Protein AF-A0A2E2DY84-F1 (afdb_monomer_lite)

Foldseek 3Di:
DDDADFPDPCLVVVLVVLCVPPVVCVVQVKDFDDD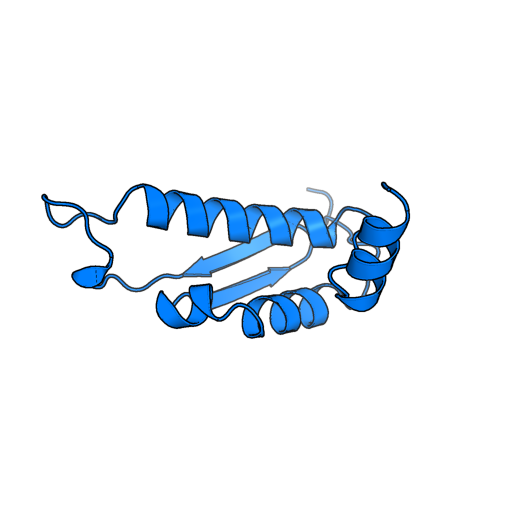DQLFTDIDGDDDQVQPDPVSHGDVVVVVVVVVSRVVSSCCRHDPPPDPDPVVVVVVVVVPD

pLDDT: mean 85.65, std 15.66, range [47.06, 98.56]

Radius of gyration: 15.71 Å; chains: 1; bounding box: 43×28×43 Å

Secondary structure (DSSP, 8-state):
-PPPPPS-TTHHHHHHHHHHT-HHHHHHT-EEEEEETTEEEEE----GGGB-TTSSBPHHHHHHHHHHHHHHHHHHHSTT----HHHHHHHHHS--

Sequence (96 aa):
MSEFQVHNPDFESRTRDSFARQGFMATLGAQLTAVSPGHVEMRLPYRPELSQQHGYFHGGVIGTMADNAGGYCTLMIVDGMSDDKAALEKERLTET

Structure (mmCIF, N/CA/C/O backbone):
data_AF-A0A2E2DY84-F1
#
_entry.id   AF-A0A2E2DY84-F1
#
loop_
_atom_site.group_PDB
_atom_site.id
_atom_site.type_symbol
_atom_site.label_atom_id
_atom_site.label_alt_id
_atom_site.label_comp_id
_atom_site.label_asym_id
_atom_site.label_entity_id
_atom_site.label_seq_id
_atom_site.pdbx_PDB_ins_code
_atom_site.Cartn_x
_atom_site.Cartn_y
_atom_site.Cartn_z
_atom_site.occupancy
_atom_site.B_iso_or_equiv
_atom_site.auth_seq_id
_atom_site.auth_comp_id
_atom_site.auth_asym_id
_atom_site.auth_atom_id
_atom_site.pdbx_PDB_model_num
ATOM 1 N N . MET A 1 1 ? -0.571 17.997 -21.513 1.00 48.91 1 MET A N 1
ATOM 2 C CA . MET A 1 1 ? 0.403 17.510 -20.514 1.00 48.91 1 MET A CA 1
ATOM 3 C C . MET A 1 1 ? 1.129 16.341 -21.156 1.00 48.91 1 MET A C 1
ATOM 5 O O . MET A 1 1 ? 0.451 15.547 -21.792 1.00 48.91 1 MET A O 1
ATOM 9 N N . SER A 1 2 ? 2.463 16.304 -21.102 1.00 59.97 2 SER A N 1
ATOM 10 C CA . SER A 1 2 ? 3.249 15.173 -21.621 1.00 59.97 2 SER A CA 1
ATOM 11 C C . SER A 1 2 ? 2.892 13.908 -20.848 1.00 59.97 2 SER A C 1
ATOM 13 O O . SER A 1 2 ? 2.754 13.973 -19.628 1.00 59.97 2 SER A O 1
ATOM 15 N N . GLU A 1 3 ? 2.758 12.781 -21.539 1.00 67.50 3 GLU A N 1
ATOM 16 C CA . GLU A 1 3 ? 2.654 11.472 -20.899 1.00 67.50 3 GLU A CA 1
ATOM 17 C C . GLU A 1 3 ? 3.990 11.158 -20.210 1.00 67.50 3 GLU A C 1
ATOM 19 O O . GLU A 1 3 ? 5.059 11.419 -20.769 1.00 67.50 3 GLU A O 1
ATOM 24 N N . PHE A 1 4 ? 3.937 10.696 -18.962 1.00 72.56 4 PHE A N 1
ATOM 25 C CA . PHE A 1 4 ? 5.127 10.322 -18.207 1.00 72.56 4 PHE A CA 1
ATOM 26 C C . PHE A 1 4 ? 5.583 8.932 -18.669 1.00 72.56 4 PHE A C 1
ATOM 28 O O . PHE A 1 4 ? 4.817 7.976 -18.569 1.00 72.56 4 PHE A O 1
ATOM 35 N N . GLN A 1 5 ? 6.803 8.812 -19.199 1.00 69.19 5 GLN A N 1
ATOM 36 C CA . GLN A 1 5 ? 7.339 7.543 -19.699 1.00 69.19 5 GLN A CA 1
ATOM 37 C C . GLN A 1 5 ? 8.308 6.923 -18.693 1.00 69.19 5 GLN A C 1
ATOM 39 O O . GLN A 1 5 ? 9.330 7.512 -18.355 1.00 69.19 5 GLN A O 1
ATOM 44 N N . VAL A 1 6 ? 7.987 5.708 -18.253 1.00 76.12 6 VAL A N 1
ATOM 45 C CA . VAL A 1 6 ? 8.867 4.849 -17.455 1.00 76.12 6 VAL A CA 1
ATOM 46 C C . VAL A 1 6 ? 9.691 3.973 -18.403 1.00 76.12 6 VAL A C 1
ATOM 48 O O . VAL A 1 6 ? 9.147 3.424 -19.359 1.00 76.12 6 VAL A O 1
ATOM 51 N N . HIS A 1 7 ? 10.999 3.847 -18.164 1.00 72.44 7 HIS A N 1
ATOM 52 C CA . HIS A 1 7 ? 11.908 3.084 -19.034 1.00 72.44 7 HIS A CA 1
ATOM 53 C C . HIS A 1 7 ? 11.805 1.566 -18.868 1.00 72.44 7 HIS A C 1
ATOM 55 O O . HIS A 1 7 ? 12.091 0.826 -19.808 1.00 72.44 7 HIS A O 1
ATOM 61 N N . ASN A 1 8 ? 11.361 1.091 -17.705 1.00 77.50 8 ASN A N 1
ATOM 62 C CA . ASN A 1 8 ? 11.163 -0.329 -17.459 1.00 77.50 8 ASN A CA 1
ATOM 63 C C . ASN A 1 8 ? 9.748 -0.769 -17.889 1.00 77.50 8 ASN A C 1
ATOM 65 O O . ASN A 1 8 ? 8.793 -0.398 -17.207 1.00 77.50 8 ASN A O 1
ATOM 69 N N . PRO A 1 9 ? 9.579 -1.589 -18.944 1.00 81.69 9 PRO A N 1
ATOM 70 C CA . PRO A 1 9 ? 8.257 -2.044 -19.384 1.00 81.69 9 PRO A CA 1
ATOM 71 C C . PRO A 1 9 ? 7.547 -2.937 -18.353 1.00 81.69 9 PRO A C 1
ATOM 73 O O . PRO A 1 9 ? 6.319 -2.975 -18.329 1.00 81.69 9 PRO A O 1
ATOM 76 N N . ASP A 1 10 ? 8.294 -3.591 -17.460 1.00 87.62 10 ASP A N 1
ATOM 77 C CA . ASP A 1 10 ? 7.764 -4.516 -16.450 1.00 87.62 10 ASP A CA 1
ATOM 78 C C . ASP A 1 10 ? 7.459 -3.826 -15.108 1.00 87.62 10 ASP A C 1
ATOM 80 O O . ASP A 1 10 ? 7.250 -4.499 -14.092 1.00 87.62 10 ASP A O 1
ATOM 84 N N . PHE A 1 11 ? 7.460 -2.485 -15.066 1.00 87.56 11 PHE A N 1
ATOM 85 C CA . PHE A 1 11 ? 7.297 -1.712 -13.829 1.00 87.56 11 PHE A CA 1
ATOM 86 C C . PHE A 1 11 ? 6.050 -2.130 -13.038 1.00 87.56 11 PHE A C 1
ATOM 88 O O . PHE A 1 11 ? 6.123 -2.289 -11.821 1.00 87.56 11 PHE A O 1
ATOM 95 N N . GLU A 1 12 ? 4.926 -2.369 -13.721 1.00 91.88 12 GLU A N 1
ATOM 96 C CA . GLU A 1 12 ? 3.674 -2.720 -13.058 1.00 91.88 12 GLU A CA 1
ATOM 97 C C . GLU A 1 12 ? 3.766 -4.075 -12.350 1.00 91.88 12 GLU A C 1
ATOM 99 O O . GLU A 1 12 ? 3.466 -4.157 -11.156 1.00 91.88 12 GLU A O 1
ATOM 104 N N . SER A 1 13 ? 4.207 -5.125 -13.055 1.00 91.81 13 SER A N 1
ATOM 105 C CA . SER A 1 13 ? 4.335 -6.464 -12.463 1.00 91.81 13 SER A CA 1
ATOM 106 C C . SER A 1 13 ? 5.307 -6.438 -11.293 1.00 91.81 13 SER A C 1
ATOM 108 O O . SER A 1 13 ? 4.973 -6.904 -10.208 1.00 91.81 13 SER A O 1
ATOM 110 N N . ARG A 1 14 ? 6.473 -5.802 -11.467 1.00 89.31 14 ARG A N 1
ATOM 111 C CA . ARG A 1 14 ? 7.488 -5.714 -10.409 1.00 89.31 14 ARG A CA 1
ATOM 112 C C . ARG A 1 14 ? 6.966 -5.009 -9.162 1.00 89.31 14 ARG A C 1
ATOM 114 O O . ARG A 1 14 ? 7.156 -5.515 -8.056 1.00 89.31 14 ARG A O 1
ATOM 121 N N . THR A 1 15 ? 6.273 -3.881 -9.315 1.00 91.88 15 THR A N 1
ATOM 122 C CA . THR A 1 15 ? 5.656 -3.174 -8.184 1.00 91.88 15 THR A CA 1
ATOM 123 C C . THR A 1 15 ? 4.628 -4.051 -7.473 1.00 91.88 15 THR A C 1
ATOM 125 O O . THR A 1 15 ? 4.651 -4.141 -6.244 1.00 91.88 15 THR A O 1
ATOM 128 N N . ARG A 1 16 ? 3.753 -4.734 -8.221 1.00 95.06 16 ARG A N 1
ATOM 129 C CA . ARG A 1 16 ? 2.729 -5.619 -7.644 1.00 95.06 16 ARG A CA 1
ATOM 130 C C . ARG A 1 16 ? 3.345 -6.808 -6.909 1.00 95.06 16 ARG A C 1
ATOM 132 O O . ARG A 1 16 ? 2.950 -7.086 -5.777 1.00 95.06 16 ARG A O 1
ATOM 139 N N . ASP A 1 17 ? 4.340 -7.454 -7.506 1.00 93.50 17 ASP A N 1
ATOM 140 C CA . ASP A 1 17 ? 5.048 -8.587 -6.909 1.00 93.50 17 ASP A CA 1
ATOM 141 C C . ASP A 1 17 ? 5.802 -8.164 -5.649 1.00 93.50 17 ASP A C 1
ATOM 143 O O . ASP A 1 17 ? 5.785 -8.864 -4.637 1.00 93.50 17 ASP A O 1
ATOM 147 N N . SER A 1 18 ? 6.439 -6.995 -5.679 1.00 92.38 18 SER A N 1
ATOM 148 C CA . SER A 1 18 ? 7.117 -6.421 -4.520 1.00 92.38 18 SER A CA 1
ATOM 149 C C . SER A 1 18 ? 6.148 -6.123 -3.380 1.00 92.38 18 SER A C 1
ATOM 151 O O . SER A 1 18 ? 6.402 -6.540 -2.247 1.00 92.38 18 SER A O 1
ATOM 153 N N . PHE A 1 19 ? 5.007 -5.494 -3.678 1.00 95.81 19 PHE A N 1
ATOM 154 C CA . PHE A 1 19 ? 3.971 -5.191 -2.687 1.00 95.81 19 PHE A CA 1
ATOM 155 C C . PHE A 1 19 ? 3.423 -6.474 -2.052 1.00 95.81 19 PHE A C 1
ATOM 157 O O . PHE A 1 19 ? 3.313 -6.572 -0.829 1.00 95.81 19 PHE A O 1
ATOM 164 N N . ALA A 1 20 ? 3.167 -7.506 -2.862 1.00 96.00 20 ALA A N 1
ATOM 165 C CA . ALA A 1 20 ? 2.668 -8.797 -2.388 1.00 96.00 20 ALA A CA 1
ATOM 166 C C . ALA A 1 20 ? 3.638 -9.514 -1.426 1.00 96.00 20 ALA A C 1
ATOM 168 O O . ALA A 1 20 ? 3.203 -10.301 -0.584 1.00 96.00 20 ALA A O 1
ATOM 169 N N . ARG A 1 21 ? 4.947 -9.230 -1.500 1.00 95.62 21 ARG A N 1
ATOM 170 C CA . ARG A 1 21 ? 5.957 -9.781 -0.576 1.00 95.62 21 ARG A CA 1
ATOM 171 C C . ARG A 1 21 ? 6.014 -9.051 0.772 1.00 95.62 21 ARG A C 1
ATOM 173 O O . ARG A 1 21 ? 6.662 -9.545 1.699 1.00 95.62 21 ARG A O 1
ATOM 180 N N . GLN A 1 22 ? 5.369 -7.892 0.915 1.00 96.06 22 GLN A N 1
ATOM 181 C CA . GLN A 1 22 ? 5.397 -7.108 2.150 1.00 96.06 22 GLN A CA 1
ATOM 182 C C . GLN A 1 22 ? 4.376 -7.634 3.165 1.00 96.06 22 GLN A C 1
ATOM 184 O O . GLN A 1 22 ? 3.238 -7.171 3.241 1.00 96.06 22 GLN A O 1
ATOM 189 N N . GLY A 1 23 ? 4.811 -8.560 4.027 1.00 97.12 23 GLY A N 1
ATOM 190 C CA . GLY A 1 23 ? 3.961 -9.120 5.087 1.00 97.12 23 GLY A CA 1
ATOM 191 C C . GLY A 1 23 ? 3.329 -8.063 6.004 1.00 97.12 23 GLY A C 1
ATOM 192 O O . GLY A 1 23 ? 2.205 -8.237 6.459 1.00 97.12 23 GLY A O 1
ATOM 193 N N . PHE A 1 24 ? 3.998 -6.926 6.226 1.00 97.62 24 PHE A N 1
ATOM 194 C CA . PHE A 1 24 ? 3.424 -5.827 7.005 1.00 97.62 24 PHE A CA 1
ATOM 195 C C . PHE A 1 24 ? 2.235 -5.150 6.305 1.00 97.62 24 PHE A C 1
ATOM 197 O O . PHE A 1 24 ? 1.231 -4.883 6.962 1.00 97.62 24 PHE A O 1
ATOM 204 N N . MET A 1 25 ? 2.289 -4.938 4.983 1.00 98.06 25 MET A N 1
ATOM 205 C CA . MET A 1 25 ? 1.162 -4.370 4.225 1.00 98.06 25 MET A CA 1
ATOM 206 C C . MET A 1 25 ? -0.054 -5.299 4.272 1.00 98.06 25 MET A C 1
ATOM 208 O O . MET A 1 25 ? -1.177 -4.839 4.488 1.00 98.06 25 MET A O 1
ATOM 212 N N . ALA A 1 26 ? 0.182 -6.612 4.183 1.00 97.62 26 ALA A N 1
ATOM 213 C CA . ALA A 1 26 ? -0.858 -7.617 4.379 1.00 97.62 26 ALA A CA 1
ATOM 214 C C . ALA A 1 26 ? -1.453 -7.566 5.800 1.00 97.62 26 ALA A C 1
ATOM 216 O O . ALA A 1 26 ? -2.674 -7.562 5.947 1.00 97.62 26 ALA A O 1
ATOM 217 N N . THR A 1 27 ? -0.621 -7.443 6.843 1.00 97.94 27 THR A N 1
ATOM 218 C CA . THR A 1 27 ? -1.078 -7.295 8.239 1.00 97.94 27 THR A CA 1
ATOM 219 C C . THR A 1 27 ? -1.941 -6.054 8.441 1.00 97.94 27 THR A C 1
ATOM 221 O O . THR A 1 27 ? -2.935 -6.116 9.169 1.00 97.94 27 THR A O 1
ATOM 224 N N . LEU A 1 28 ? -1.597 -4.932 7.801 1.00 97.81 28 LEU A N 1
ATOM 225 C CA . LEU A 1 28 ? -2.409 -3.715 7.837 1.00 97.81 28 LEU A CA 1
ATOM 226 C C . LEU A 1 28 ? -3.728 -3.883 7.067 1.00 97.81 28 LEU A C 1
ATOM 228 O O . LEU A 1 28 ? -4.726 -3.281 7.461 1.00 97.81 28 LEU A O 1
ATOM 232 N N . GLY A 1 29 ? -3.773 -4.748 6.053 1.00 97.94 29 GLY A N 1
ATOM 233 C CA . GLY A 1 29 ? -4.905 -4.869 5.131 1.00 97.94 29 GLY A CA 1
ATOM 234 C C . GLY A 1 29 ? -4.856 -3.827 4.012 1.00 97.94 29 GLY A C 1
ATOM 235 O O . GLY A 1 29 ? -5.898 -3.442 3.483 1.00 97.94 29 GLY A O 1
ATOM 236 N N . ALA A 1 30 ? -3.656 -3.339 3.684 1.00 98.38 30 ALA A N 1
ATOM 237 C CA . ALA A 1 30 ? -3.442 -2.399 2.595 1.00 98.38 30 ALA A CA 1
ATOM 238 C C . ALA A 1 30 ? -3.649 -3.080 1.232 1.00 98.38 30 ALA A C 1
ATOM 240 O O . ALA A 1 30 ? -3.367 -4.265 1.052 1.00 98.38 30 ALA A O 1
ATOM 241 N N . GLN A 1 31 ? -4.125 -2.312 0.259 1.00 98.19 31 GLN A N 1
ATOM 242 C CA . GLN A 1 31 ? -4.430 -2.767 -1.093 1.00 98.19 31 GLN A CA 1
ATOM 243 C C . GLN A 1 31 ? -3.780 -1.834 -2.107 1.00 98.19 31 GLN A C 1
ATOM 245 O O . GLN A 1 31 ? -3.963 -0.623 -2.023 1.00 98.19 31 GLN A O 1
ATOM 250 N N . LEU A 1 32 ? -3.076 -2.397 -3.086 1.00 97.69 32 LEU A N 1
ATOM 251 C CA . LEU A 1 32 ? -2.530 -1.670 -4.230 1.00 97.69 32 LEU A CA 1
ATOM 252 C C . LEU A 1 32 ? -3.594 -1.582 -5.335 1.00 97.69 32 LEU A C 1
ATOM 254 O O . LEU A 1 32 ? -3.847 -2.565 -6.037 1.00 97.69 32 LEU A O 1
ATOM 258 N N . THR A 1 33 ? -4.250 -0.429 -5.464 1.00 97.88 33 THR A N 1
ATOM 259 C CA . THR A 1 33 ? -5.443 -0.269 -6.314 1.00 97.88 33 THR A CA 1
ATOM 260 C C . THR A 1 33 ? -5.142 0.239 -7.713 1.00 97.88 33 THR A C 1
ATOM 262 O 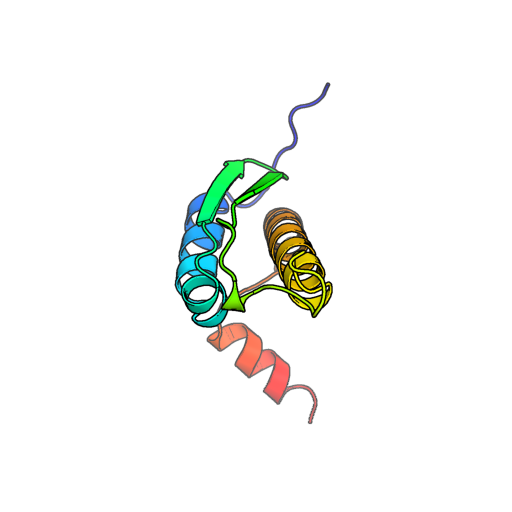O . THR A 1 33 ? -5.851 -0.136 -8.645 1.00 97.88 33 THR A O 1
ATOM 265 N N . ALA A 1 34 ? -4.080 1.022 -7.892 1.00 96.56 34 ALA A N 1
ATOM 266 C CA . ALA A 1 34 ? -3.631 1.454 -9.209 1.00 96.56 34 ALA A CA 1
ATOM 267 C C . ALA A 1 34 ? -2.107 1.494 -9.281 1.00 96.56 34 ALA A C 1
ATOM 269 O O . ALA A 1 34 ? -1.432 1.868 -8.322 1.00 96.56 34 ALA A O 1
ATOM 270 N N . VAL A 1 35 ? -1.591 1.112 -10.444 1.00 94.50 35 VAL A N 1
ATOM 271 C CA . VAL A 1 35 ? -0.192 1.260 -10.828 1.00 94.50 35 VAL A CA 1
ATOM 272 C C . VAL A 1 35 ? -0.187 1.730 -12.273 1.00 94.50 35 VAL A C 1
ATOM 274 O O . VAL A 1 35 ? -0.740 1.065 -13.144 1.00 94.50 35 VAL A O 1
ATOM 277 N N . SER A 1 36 ? 0.403 2.889 -12.521 1.00 91.62 36 SER A N 1
ATOM 278 C CA . SER A 1 36 ? 0.610 3.438 -13.860 1.00 91.62 36 SER A CA 1
ATOM 279 C C . SER A 1 36 ? 1.921 4.230 -13.871 1.00 91.62 36 SER A C 1
ATOM 281 O O . SER A 1 36 ? 2.484 4.471 -12.802 1.00 91.62 36 SER A O 1
ATOM 283 N N . PRO A 1 37 ? 2.449 4.644 -15.034 1.00 88.31 37 PRO A N 1
ATOM 284 C CA . PRO A 1 37 ? 3.732 5.338 -15.087 1.00 88.31 37 PRO A CA 1
ATOM 285 C C . PRO A 1 37 ? 3.784 6.552 -14.143 1.00 88.31 37 PRO A C 1
ATOM 287 O O . PRO A 1 37 ? 3.008 7.495 -14.290 1.00 88.31 37 PRO A O 1
ATOM 290 N N . GLY A 1 38 ? 4.686 6.510 -13.155 1.00 85.88 38 GLY A N 1
ATOM 291 C CA . GLY A 1 38 ? 4.867 7.575 -12.159 1.00 85.88 38 GLY A CA 1
ATOM 292 C C . GLY A 1 38 ? 3.718 7.738 -11.154 1.00 85.88 38 GLY A C 1
ATOM 293 O O . GLY A 1 38 ? 3.646 8.767 -10.482 1.00 85.88 38 GLY A O 1
ATOM 294 N N . HIS A 1 39 ? 2.809 6.764 -11.049 1.00 91.31 39 HIS A N 1
ATOM 295 C CA . HIS A 1 39 ? 1.648 6.841 -10.167 1.00 91.31 39 HIS A CA 1
ATOM 296 C C . HIS A 1 39 ? 1.321 5.500 -9.503 1.00 91.31 39 HIS A C 1
ATOM 298 O O . HIS A 1 39 ? 1.232 4.452 -10.143 1.00 91.31 39 HIS A O 1
ATOM 304 N N . VAL A 1 40 ? 1.078 5.573 -8.197 1.00 94.94 40 VAL A N 1
ATOM 305 C CA . VAL A 1 40 ? 0.667 4.461 -7.345 1.00 94.94 40 VAL A CA 1
ATOM 306 C C . VAL A 1 40 ? -0.504 4.921 -6.488 1.00 94.94 40 VAL A C 1
ATOM 308 O O . VAL A 1 40 ? -0.418 5.952 -5.820 1.00 94.94 40 VAL A O 1
ATOM 311 N N . GLU A 1 41 ? -1.579 4.136 -6.470 1.00 97.12 41 GLU A N 1
ATOM 31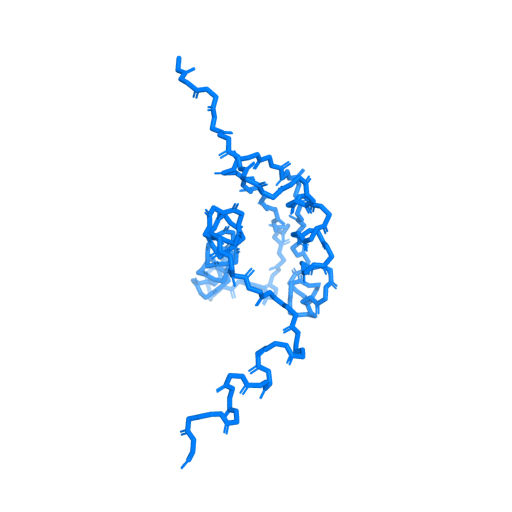2 C CA . GLU A 1 41 ? -2.692 4.313 -5.536 1.00 97.12 41 GLU A CA 1
ATOM 313 C C . GLU A 1 41 ? -2.748 3.123 -4.580 1.00 97.12 41 GLU A C 1
ATOM 315 O O . GLU A 1 41 ? -2.707 1.961 -4.999 1.00 97.12 41 GLU A O 1
ATOM 320 N N . MET A 1 42 ? -2.885 3.420 -3.288 1.00 97.75 42 MET A N 1
ATOM 321 C CA . MET A 1 42 ? -3.153 2.421 -2.264 1.00 97.75 42 MET A CA 1
ATOM 322 C C . MET A 1 42 ? -4.384 2.783 -1.448 1.00 97.75 42 MET A C 1
ATOM 324 O O . MET A 1 42 ? -4.689 3.956 -1.223 1.00 97.75 42 MET A O 1
ATOM 328 N N . ARG A 1 43 ? -5.060 1.755 -0.938 1.00 98.19 43 ARG A N 1
ATOM 329 C CA . ARG A 1 43 ? -6.195 1.890 -0.026 1.00 98.19 43 ARG A CA 1
ATOM 330 C C . ARG A 1 43 ? -5.978 1.072 1.228 1.00 98.19 43 ARG A C 1
ATOM 332 O O . ARG A 1 43 ? -5.469 -0.041 1.173 1.00 98.19 43 ARG A O 1
ATOM 339 N N . LEU A 1 44 ? -6.412 1.621 2.355 1.00 98.38 44 LEU A N 1
ATOM 340 C CA . LEU A 1 44 ? -6.389 0.949 3.645 1.00 98.38 44 LEU A CA 1
ATOM 341 C C . LEU A 1 44 ? -7.761 1.107 4.308 1.00 98.38 44 LEU A C 1
ATOM 343 O O . LEU A 1 44 ? -8.093 2.207 4.759 1.00 98.38 44 LEU A O 1
ATOM 347 N N . PRO A 1 45 ? -8.580 0.043 4.356 1.00 97.50 45 PRO A N 1
ATOM 348 C CA . PRO A 1 45 ? -9.820 0.059 5.116 1.00 97.50 45 PRO A CA 1
ATOM 349 C C . PRO A 1 45 ? -9.545 0.345 6.594 1.00 97.50 45 PRO A C 1
ATOM 351 O O . PRO A 1 45 ? -8.605 -0.194 7.183 1.00 97.50 45 PRO A O 1
ATOM 354 N N . TYR A 1 46 ? -10.376 1.186 7.206 1.00 97.69 46 TYR A N 1
ATOM 355 C CA . TYR A 1 46 ? -10.257 1.479 8.629 1.00 97.69 46 TYR A CA 1
ATOM 356 C C . TYR A 1 46 ? -10.523 0.235 9.477 1.00 97.69 46 TYR A C 1
ATOM 358 O O . TYR A 1 46 ? -11.484 -0.499 9.237 1.00 97.69 46 TYR A O 1
ATOM 366 N N . ARG A 1 47 ? -9.691 0.044 10.505 1.00 98.00 47 ARG A N 1
ATOM 367 C CA . ARG A 1 47 ? -9.896 -0.941 11.566 1.00 98.00 47 ARG A CA 1
ATOM 368 C C . ARG A 1 47 ? -9.482 -0.347 12.919 1.00 98.00 47 ARG A C 1
ATOM 370 O O . ARG A 1 47 ? -8.476 0.369 12.952 1.00 98.00 47 ARG A O 1
ATOM 377 N N . PRO A 1 48 ? -10.201 -0.629 14.022 1.00 97.94 48 PRO A N 1
ATOM 378 C CA . PRO A 1 48 ? -9.890 -0.070 15.340 1.00 97.94 48 PRO A CA 1
ATOM 379 C C . PRO A 1 48 ? -8.452 -0.333 15.811 1.00 97.94 48 PRO A C 1
ATOM 381 O O . PRO A 1 48 ? -7.855 0.519 16.464 1.00 97.94 48 PRO A O 1
ATOM 384 N N . GLU A 1 49 ? -7.859 -1.467 15.434 1.00 98.12 49 GLU A N 1
ATOM 385 C CA . GLU A 1 49 ? -6.490 -1.854 15.806 1.00 98.12 49 GLU A CA 1
ATOM 386 C C . GLU A 1 49 ? -5.418 -0.963 15.160 1.00 98.12 49 GLU A C 1
ATOM 388 O O . GLU A 1 49 ? -4.270 -0.953 15.595 1.00 98.12 49 GLU A O 1
ATOM 393 N N . LEU A 1 50 ? -5.785 -0.208 14.120 1.00 98.44 50 LEU A N 1
ATOM 394 C CA . LEU A 1 50 ? -4.909 0.724 13.407 1.00 98.44 50 LEU A CA 1
ATOM 395 C C . LEU A 1 50 ? -5.066 2.167 13.903 1.00 98.44 50 LEU A C 1
ATOM 397 O O . LEU A 1 50 ? -4.491 3.092 13.318 1.00 98.44 50 LEU A O 1
ATOM 401 N N . SER A 1 51 ? -5.881 2.375 14.938 1.00 98.25 51 SER A N 1
ATOM 402 C CA . SER A 1 51 ? -6.204 3.700 15.446 1.00 98.25 51 SER A CA 1
ATOM 403 C C . SER A 1 51 ? -5.249 4.176 16.544 1.00 98.25 51 SER A C 1
ATOM 405 O O . SER A 1 51 ? -4.559 3.394 17.194 1.00 98.25 51 SER A O 1
ATOM 407 N N . GLN A 1 52 ? -5.195 5.490 16.743 1.00 98.31 52 GLN A N 1
ATOM 408 C CA . GLN A 1 52 ? -4.652 6.107 17.949 1.00 98.31 52 GLN A CA 1
ATOM 409 C C . GLN A 1 52 ? -5.755 6.282 19.011 1.00 98.31 52 GLN A C 1
ATOM 411 O O . GLN A 1 52 ? -6.919 5.959 18.782 1.00 98.31 52 GLN A O 1
ATOM 416 N N . GLN A 1 53 ? -5.414 6.838 20.176 1.00 97.94 53 GLN A N 1
ATOM 417 C CA . GLN A 1 53 ? -6.288 6.905 21.358 1.00 97.94 53 GLN A CA 1
ATOM 418 C C . GLN A 1 53 ? -7.627 7.661 21.194 1.00 97.94 53 GLN A C 1
ATOM 420 O O . GLN A 1 53 ? -8.461 7.623 22.092 1.00 97.94 53 GLN A O 1
ATOM 425 N N . HIS A 1 54 ? -7.839 8.379 20.089 1.00 97.50 54 HIS A N 1
ATOM 426 C CA . HIS A 1 54 ? -9.073 9.112 19.774 1.00 97.50 54 HIS A CA 1
ATOM 427 C C . HIS A 1 54 ? -9.866 8.469 18.623 1.00 97.50 54 HIS A C 1
ATOM 429 O O . HIS A 1 54 ? -10.843 9.051 18.161 1.00 97.50 54 HIS A O 1
ATOM 435 N N . GLY A 1 55 ? -9.468 7.278 18.164 1.00 97.56 55 GLY A N 1
ATOM 436 C CA . GLY A 1 55 ? -10.171 6.524 17.128 1.00 97.56 55 GLY A CA 1
ATOM 437 C C . GLY A 1 55 ? -9.815 6.902 15.686 1.00 97.56 55 GLY A C 1
ATOM 438 O O . GLY A 1 55 ? -10.321 6.262 14.768 1.00 97.56 55 GLY A O 1
ATOM 439 N N . TYR A 1 56 ? -8.925 7.868 15.448 1.00 98.25 56 TYR A N 1
ATOM 440 C CA . TYR A 1 56 ? -8.378 8.143 14.111 1.00 98.25 56 TYR A CA 1
ATOM 441 C C . TYR A 1 56 ? -7.246 7.180 13.779 1.00 98.25 56 TYR A C 1
ATOM 443 O O . TYR A 1 56 ? -6.678 6.586 14.686 1.00 98.25 56 TYR A O 1
ATOM 451 N N . PHE A 1 57 ? -6.857 7.046 12.510 1.00 98.38 57 PHE A N 1
ATOM 452 C CA . PHE A 1 57 ? -5.645 6.295 12.168 1.00 98.38 57 PHE A CA 1
ATOM 453 C C . PHE A 1 57 ? -4.432 6.791 12.962 1.00 98.38 57 PHE A C 1
ATOM 455 O O . PHE A 1 57 ? -4.220 7.996 13.123 1.00 98.38 57 PHE A O 1
ATOM 462 N N . HIS A 1 58 ? -3.615 5.854 13.438 1.00 98.56 58 HIS A N 1
ATOM 463 C CA . HIS A 1 58 ? -2.341 6.190 14.050 1.00 98.56 58 HIS A CA 1
ATOM 464 C C . HIS A 1 58 ? -1.440 6.896 13.024 1.00 98.56 58 HIS A C 1
ATOM 466 O O . HIS A 1 58 ? -1.339 6.460 11.876 1.00 98.56 58 HIS A O 1
ATOM 472 N N . GLY A 1 59 ? -0.736 7.958 13.430 1.00 98.25 59 GLY A N 1
ATOM 473 C CA . GLY A 1 59 ? 0.131 8.723 12.521 1.00 98.25 59 GLY A CA 1
ATOM 474 C C . GLY A 1 59 ? 1.196 7.857 11.840 1.00 98.25 59 GLY A C 1
ATOM 475 O O . GLY A 1 59 ? 1.483 8.035 10.663 1.00 98.25 59 GLY A O 1
ATOM 476 N N . GLY A 1 60 ? 1.703 6.847 12.552 1.00 98.31 60 GLY A N 1
ATOM 477 C CA . GLY A 1 60 ? 2.604 5.836 11.991 1.00 98.31 60 GLY A CA 1
ATOM 478 C C . GLY A 1 60 ? 1.994 5.030 10.839 1.00 98.31 60 GLY A C 1
ATOM 479 O O . GLY A 1 60 ? 2.684 4.790 9.861 1.00 98.31 60 GLY A O 1
ATOM 480 N N . VAL A 1 61 ? 0.702 4.683 10.893 1.00 98.31 61 VAL A N 1
ATOM 481 C CA . VAL A 1 61 ? 0.017 3.975 9.794 1.00 98.31 61 VAL A CA 1
ATOM 482 C C . VAL A 1 61 ? -0.076 4.870 8.560 1.00 98.31 61 VAL A C 1
ATOM 484 O O . VAL A 1 61 ? 0.215 4.427 7.453 1.00 98.31 61 VAL A O 1
ATOM 487 N N . ILE A 1 62 ? -0.423 6.146 8.751 1.00 98.06 62 ILE A N 1
ATOM 488 C CA . ILE A 1 62 ? -0.478 7.133 7.663 1.00 98.06 62 ILE A CA 1
ATOM 489 C C . ILE A 1 62 ? 0.909 7.297 7.028 1.00 98.06 62 ILE A C 1
ATOM 491 O O . ILE A 1 62 ? 1.040 7.215 5.808 1.00 98.06 62 ILE A O 1
ATOM 495 N N . GLY A 1 63 ? 1.939 7.481 7.859 1.00 98.44 63 GLY A N 1
ATOM 496 C CA . GLY A 1 63 ? 3.324 7.612 7.410 1.00 98.44 63 GLY A CA 1
ATOM 497 C C . GLY A 1 63 ? 3.801 6.385 6.638 1.00 98.44 63 GLY A C 1
ATOM 498 O O . GLY A 1 63 ? 4.364 6.534 5.563 1.00 98.44 63 GLY A O 1
ATOM 499 N N . THR A 1 64 ? 3.498 5.181 7.127 1.00 98.25 64 THR A N 1
ATOM 500 C CA . THR A 1 64 ? 3.801 3.930 6.423 1.00 98.25 64 THR A CA 1
ATOM 501 C C . THR A 1 64 ? 3.150 3.869 5.042 1.00 98.25 64 THR A C 1
ATOM 503 O O . THR A 1 64 ? 3.826 3.524 4.080 1.00 98.25 64 THR A O 1
ATOM 506 N N . MET A 1 65 ? 1.858 4.192 4.919 1.00 98.06 65 MET A N 1
ATOM 507 C CA . MET A 1 65 ? 1.174 4.165 3.618 1.00 98.06 65 MET A CA 1
ATOM 508 C C . MET A 1 65 ? 1.796 5.170 2.636 1.00 98.06 65 MET A C 1
ATOM 510 O O . MET A 1 65 ? 1.993 4.846 1.466 1.00 98.06 65 MET A O 1
ATOM 514 N N . ALA A 1 66 ? 2.126 6.374 3.115 1.00 97.38 66 ALA A N 1
ATOM 515 C CA . ALA A 1 66 ? 2.752 7.414 2.302 1.00 97.38 66 ALA A CA 1
ATOM 516 C C . ALA A 1 66 ? 4.171 7.028 1.849 1.00 97.38 66 ALA A C 1
ATOM 518 O O . ALA A 1 66 ? 4.493 7.173 0.670 1.00 97.38 66 ALA A O 1
ATOM 519 N N . ASP A 1 67 ? 4.989 6.504 2.763 1.00 96.56 67 ASP A N 1
ATOM 520 C CA . ASP A 1 67 ? 6.338 6.005 2.479 1.00 96.56 67 ASP A CA 1
ATOM 521 C C . ASP A 1 67 ? 6.308 4.888 1.430 1.00 96.56 67 ASP A C 1
ATOM 523 O O . ASP A 1 67 ? 7.007 4.951 0.421 1.00 96.56 67 ASP A O 1
ATOM 527 N N . ASN A 1 68 ? 5.415 3.912 1.604 1.00 95.94 68 ASN A N 1
ATOM 528 C CA . ASN A 1 68 ? 5.303 2.773 0.701 1.00 95.94 68 ASN A CA 1
ATOM 529 C C . ASN A 1 68 ? 4.883 3.193 -0.718 1.00 95.94 68 ASN A C 1
ATOM 531 O O . ASN A 1 68 ? 5.503 2.780 -1.700 1.00 95.94 68 ASN A O 1
ATOM 535 N N . ALA A 1 69 ? 3.869 4.057 -0.835 1.00 95.62 69 ALA A N 1
ATOM 536 C CA . ALA A 1 69 ? 3.435 4.589 -2.125 1.00 95.62 69 ALA A CA 1
ATOM 537 C C . ALA A 1 69 ? 4.542 5.419 -2.800 1.00 95.62 69 ALA A C 1
ATOM 539 O O . ALA A 1 69 ? 4.812 5.236 -3.989 1.00 95.62 69 ALA A O 1
ATOM 540 N N . GLY A 1 70 ? 5.227 6.283 -2.042 1.00 93.50 70 GLY A N 1
ATOM 541 C CA . GLY A 1 70 ? 6.342 7.088 -2.549 1.00 93.50 70 GLY A CA 1
ATOM 542 C C . GLY A 1 70 ? 7.533 6.241 -3.004 1.00 93.50 70 GLY A C 1
ATOM 543 O O . GLY A 1 70 ? 8.104 6.496 -4.069 1.00 93.50 70 GLY A O 1
ATOM 544 N N . GLY A 1 71 ? 7.864 5.193 -2.248 1.00 91.69 71 GLY A N 1
ATOM 545 C CA . GLY A 1 71 ? 8.907 4.232 -2.595 1.00 91.69 71 GLY A CA 1
ATOM 546 C C . GLY A 1 71 ? 8.619 3.529 -3.919 1.00 91.69 71 GLY A C 1
ATOM 547 O O . GLY A 1 71 ? 9.498 3.465 -4.778 1.00 91.69 71 GLY A O 1
ATOM 548 N N . TYR A 1 72 ? 7.379 3.083 -4.143 1.00 92.00 72 TYR A N 1
ATOM 549 C CA . TYR A 1 72 ? 7.008 2.455 -5.413 1.00 92.00 72 TYR A CA 1
ATOM 550 C C . TYR A 1 72 ? 6.964 3.426 -6.587 1.00 92.00 72 TYR A C 1
ATOM 552 O O . TYR A 1 72 ? 7.442 3.065 -7.661 1.00 92.00 72 TYR A O 1
ATOM 560 N N . CYS A 1 73 ? 6.478 4.656 -6.399 1.00 89.38 73 CYS A N 1
ATOM 561 C CA . CYS A 1 73 ? 6.610 5.686 -7.431 1.00 89.38 73 CYS A CA 1
ATOM 562 C C . CYS A 1 73 ? 8.083 5.904 -7.803 1.00 89.38 73 CYS A C 1
ATOM 564 O O . CYS A 1 73 ? 8.405 6.005 -8.980 1.00 89.38 73 CYS A O 1
ATOM 566 N N . THR A 1 74 ? 8.987 5.920 -6.821 1.00 86.56 74 THR A N 1
ATOM 567 C CA . THR A 1 74 ? 10.427 6.106 -7.060 1.00 86.56 74 THR A CA 1
ATOM 568 C C . THR A 1 74 ? 11.045 4.908 -7.786 1.00 86.56 74 THR A C 1
ATOM 570 O O . THR A 1 74 ? 11.766 5.101 -8.765 1.00 86.56 74 THR A O 1
ATOM 573 N N . LEU A 1 75 ? 10.706 3.679 -7.377 1.00 83.81 75 LEU A N 1
ATOM 574 C CA . LEU A 1 75 ? 11.170 2.433 -8.004 1.00 83.81 75 LEU A CA 1
ATOM 575 C C . LEU A 1 75 ? 10.863 2.378 -9.508 1.00 83.81 75 LEU A C 1
ATOM 577 O O . LEU A 1 75 ? 11.627 1.797 -10.272 1.00 83.81 75 LEU A O 1
ATOM 581 N N . MET A 1 76 ? 9.750 2.974 -9.941 1.00 80.56 76 MET A N 1
ATOM 582 C CA . MET A 1 76 ? 9.379 3.021 -11.358 1.00 80.56 76 MET A CA 1
ATOM 583 C C . MET A 1 76 ? 10.253 3.977 -12.172 1.00 80.56 76 MET A C 1
ATOM 585 O O . MET A 1 76 ? 10.364 3.805 -13.377 1.00 80.56 76 MET A O 1
ATOM 589 N N . ILE A 1 77 ? 10.817 5.013 -11.554 1.00 76.94 77 ILE A N 1
ATOM 590 C CA . ILE A 1 77 ? 11.416 6.148 -12.271 1.00 76.94 77 ILE A CA 1
ATOM 591 C C . ILE A 1 77 ? 12.937 6.053 -12.295 1.00 76.94 77 ILE A C 1
ATOM 593 O O . ILE A 1 77 ? 13.570 6.482 -13.257 1.00 76.94 77 ILE A O 1
ATOM 597 N N . VAL A 1 78 ? 13.528 5.528 -11.225 1.00 75.75 78 VAL A N 1
ATOM 598 C CA . VAL A 1 78 ? 14.979 5.474 -11.084 1.00 75.75 78 VAL A CA 1
ATOM 599 C C . VAL A 1 78 ? 15.510 4.189 -11.712 1.00 75.75 78 VAL A C 1
ATOM 601 O O . VAL A 1 78 ? 15.292 3.086 -11.206 1.00 75.75 78 VAL A O 1
ATOM 604 N N . ASP A 1 79 ? 16.252 4.347 -12.804 1.00 65.50 79 ASP A N 1
ATOM 605 C CA . ASP A 1 79 ? 16.955 3.244 -13.452 1.00 65.50 79 ASP A CA 1
ATOM 606 C C . ASP A 1 79 ? 17.948 2.581 -12.489 1.00 65.50 79 ASP A C 1
ATOM 608 O O . ASP A 1 79 ? 18.688 3.242 -11.759 1.00 65.50 79 ASP A O 1
ATOM 612 N N . GLY A 1 80 ? 17.971 1.248 -12.491 1.00 61.16 80 GLY A N 1
ATOM 613 C CA . GLY A 1 80 ? 18.879 0.465 -11.652 1.00 61.16 80 GLY A CA 1
ATOM 614 C C . GLY A 1 80 ? 18.435 0.290 -10.198 1.00 61.16 80 GLY A C 1
ATOM 615 O O . GLY A 1 80 ? 19.082 -0.474 -9.484 1.00 61.16 80 GLY A O 1
ATOM 616 N N . MET A 1 81 ? 17.318 0.892 -9.757 1.00 63.50 81 MET A N 1
ATOM 617 C CA . MET A 1 81 ? 16.720 0.511 -8.473 1.00 63.50 81 MET A CA 1
ATOM 618 C C . MET A 1 81 ? 16.210 -0.932 -8.556 1.00 63.50 81 MET A C 1
ATOM 620 O O . MET A 1 81 ? 15.218 -1.267 -9.214 1.00 63.50 81 MET A O 1
ATOM 624 N N . SER A 1 82 ? 16.951 -1.813 -7.894 1.00 61.72 82 SER A N 1
ATOM 625 C CA . SER A 1 82 ? 16.643 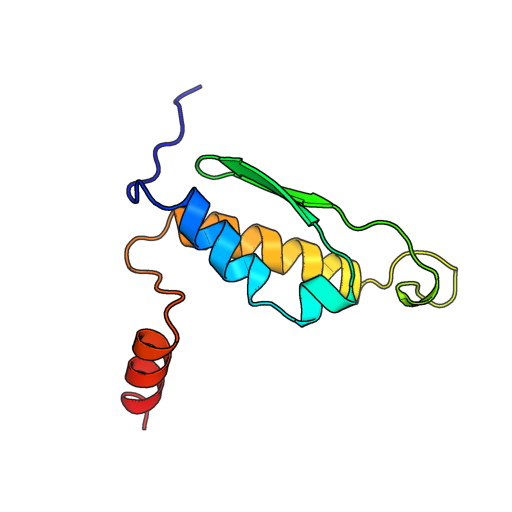-3.225 -7.788 1.00 61.72 82 SER A CA 1
ATOM 626 C C . SER A 1 82 ? 15.993 -3.506 -6.439 1.00 61.72 82 SER A C 1
ATOM 628 O O . SER A 1 82 ? 16.588 -3.285 -5.390 1.00 61.72 82 SER A O 1
ATOM 630 N N . ASP A 1 83 ? 14.781 -4.047 -6.466 1.00 65.38 83 ASP A N 1
ATOM 631 C CA . ASP A 1 83 ? 14.117 -4.630 -5.302 1.00 65.38 83 ASP A CA 1
ATOM 632 C C . ASP A 1 83 ? 14.443 -6.130 -5.133 1.00 65.38 83 ASP A C 1
ATOM 634 O O . ASP A 1 83 ? 13.925 -6.783 -4.220 1.00 65.38 83 ASP A O 1
ATOM 638 N N . ASP A 1 84 ? 15.320 -6.681 -5.988 1.00 66.56 84 ASP A N 1
ATOM 639 C CA . ASP A 1 84 ? 15.824 -8.047 -5.853 1.00 66.56 84 ASP A CA 1
ATOM 640 C C . ASP A 1 84 ? 16.700 -8.178 -4.610 1.00 66.56 84 ASP A C 1
ATOM 642 O O . ASP A 1 84 ? 17.771 -7.576 -4.492 1.00 66.56 84 ASP A O 1
ATOM 646 N N . LYS A 1 85 ? 16.288 -9.076 -3.711 1.00 60.72 85 LYS A N 1
ATOM 647 C CA . LYS A 1 85 ? 17.037 -9.409 -2.492 1.00 60.72 85 LYS A CA 1
ATOM 648 C C . LYS A 1 85 ? 18.483 -9.824 -2.777 1.00 60.72 85 LYS A C 1
ATOM 650 O O . LYS A 1 85 ? 19.364 -9.479 -2.003 1.00 60.72 85 LYS A O 1
ATOM 655 N 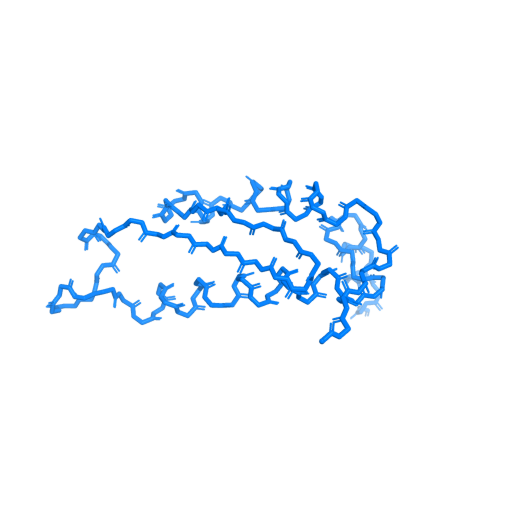N . ALA A 1 86 ? 18.730 -10.526 -3.884 1.00 58.22 86 ALA A N 1
ATOM 656 C CA . ALA A 1 86 ? 20.072 -10.962 -4.271 1.00 58.22 86 ALA A CA 1
ATOM 657 C C . ALA A 1 86 ? 20.986 -9.794 -4.688 1.00 58.22 86 ALA A C 1
ATOM 659 O O . ALA A 1 86 ? 22.199 -9.866 -4.491 1.00 58.22 86 ALA A O 1
ATOM 660 N N . ALA A 1 87 ? 20.417 -8.722 -5.249 1.00 59.59 87 ALA A N 1
ATOM 661 C CA . ALA A 1 87 ? 21.155 -7.502 -5.562 1.00 59.59 87 ALA A CA 1
ATOM 662 C C . ALA A 1 87 ? 21.463 -6.710 -4.280 1.00 59.59 87 ALA A C 1
ATOM 664 O O . ALA A 1 87 ? 22.614 -6.347 -4.052 1.00 59.59 87 ALA A O 1
ATOM 665 N N . LEU A 1 88 ? 20.470 -6.561 -3.395 1.00 60.88 88 LEU A N 1
ATOM 666 C CA . LEU A 1 88 ? 20.618 -5.851 -2.117 1.00 60.88 88 LEU A CA 1
ATOM 667 C C . LEU A 1 88 ? 21.596 -6.558 -1.159 1.00 60.88 88 LEU A C 1
ATOM 669 O O . LEU A 1 88 ? 22.323 -5.913 -0.407 1.00 60.88 88 LEU A O 1
ATOM 673 N N . GLU A 1 89 ? 21.661 -7.893 -1.190 1.00 60.62 89 GLU A N 1
ATOM 674 C CA . GLU A 1 89 ? 22.618 -8.658 -0.381 1.00 60.62 89 GLU A CA 1
ATOM 675 C C . GLU A 1 89 ? 24.063 -8.512 -0.882 1.00 60.62 89 GLU A C 1
ATOM 677 O O . GLU A 1 89 ? 24.984 -8.469 -0.065 1.00 60.62 89 GLU A O 1
ATOM 682 N N . LYS A 1 90 ? 24.275 -8.357 -2.198 1.00 56.91 90 LYS A N 1
ATOM 683 C CA . LYS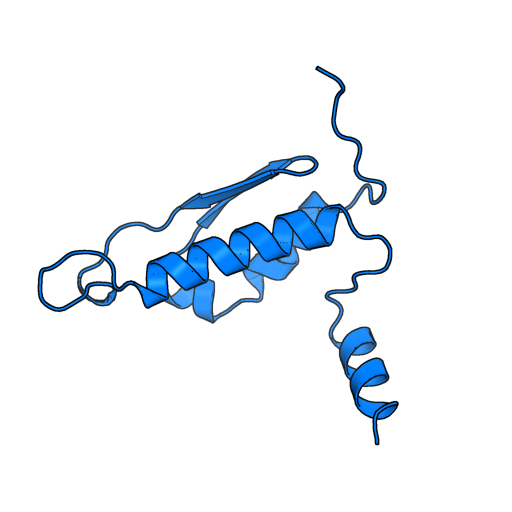 A 1 90 ? 25.595 -8.026 -2.759 1.00 56.91 90 LYS A CA 1
ATOM 684 C C . LYS A 1 90 ? 26.054 -6.623 -2.364 1.00 56.91 90 LYS A C 1
ATOM 686 O O . LYS A 1 90 ? 27.213 -6.478 -1.991 1.00 56.91 90 LYS A O 1
ATOM 691 N N . GLU A 1 91 ? 25.165 -5.631 -2.403 1.00 57.81 91 GLU A N 1
ATOM 692 C CA . GLU A 1 91 ? 25.480 -4.256 -1.976 1.00 57.81 91 GLU A CA 1
ATOM 693 C C . GLU A 1 91 ? 25.847 -4.197 -0.486 1.00 57.81 91 GLU A C 1
ATOM 695 O O . GLU A 1 91 ? 26.841 -3.575 -0.110 1.00 57.81 91 GLU A O 1
ATOM 700 N N . ARG A 1 92 ? 25.136 -4.953 0.363 1.00 55.72 92 ARG A N 1
ATOM 701 C CA . ARG A 1 92 ? 25.437 -5.037 1.801 1.00 55.72 92 ARG A CA 1
ATOM 702 C C . ARG A 1 92 ? 26.801 -5.671 2.109 1.00 55.72 92 ARG A C 1
ATOM 704 O O . ARG A 1 92 ? 27.378 -5.397 3.155 1.00 55.72 92 ARG A O 1
ATOM 711 N N . LEU A 1 93 ? 27.310 -6.539 1.233 1.00 55.44 93 LEU A N 1
ATOM 712 C CA . LEU A 1 93 ? 28.610 -7.204 1.400 1.00 55.44 93 LEU A CA 1
ATOM 713 C C . LEU A 1 93 ? 29.794 -6.353 0.915 1.00 55.44 93 LEU A C 1
ATOM 715 O O . LEU A 1 93 ? 30.931 -6.669 1.249 1.00 55.44 93 LEU A O 1
ATOM 719 N N . THR A 1 94 ? 29.550 -5.287 0.149 1.00 54.47 94 THR A N 1
ATOM 720 C CA . THR A 1 94 ? 30.601 -4.370 -0.330 1.00 54.47 94 THR A CA 1
ATOM 721 C C . THR A 1 94 ? 30.887 -3.195 0.609 1.00 54.47 94 THR A C 1
ATOM 723 O O . THR A 1 94 ? 31.849 -2.468 0.383 1.00 54.47 94 THR A O 1
ATOM 726 N N . GLU A 1 95 ? 30.093 -3.018 1.668 1.00 54.00 95 GLU A N 1
ATOM 727 C CA . GLU A 1 95 ? 30.232 -1.928 2.650 1.00 54.00 95 GLU A CA 1
ATOM 728 C C . GLU A 1 95 ? 30.916 -2.353 3.972 1.00 54.00 95 GLU A C 1
ATOM 730 O O . GLU A 1 95 ? 30.778 -1.668 4.986 1.00 54.00 95 GLU A O 1
ATOM 735 N N . THR A 1 96 ? 31.662 -3.469 3.987 1.00 47.06 96 THR A N 1
ATOM 736 C CA . THR A 1 96 ? 32.442 -3.938 5.162 1.00 47.06 96 THR A CA 1
ATOM 737 C C . THR A 1 96 ? 33.927 -4.013 4.850 1.00 47.06 96 THR A C 1
ATOM 739 O O . THR A 1 96 ? 34.725 -3.660 5.747 1.00 47.06 96 THR A O 1
#